Protein AF-A3UK86-F1 (afdb_monomer_lite)

Sequence (63 aa):
MVHIRPWFPDGEAFILEPRPVEILHTERDRVYLRGAVQTDEMILAGGVHRVAPSQQVRPARGD

Secondary structure (DSSP, 8-state):
-EEEEE--SSSS-EEEEE--EEEEEEETTEEEEEES--TT--B--S-GGG--TT-EE-PPPP-

pLDDT: mean 80.17, std 12.9, range [50.31, 95.88]

Structure (mmCIF, N/CA/C/O backbone):
data_AF-A3UK86-F1
#
_entry.id   AF-A3UK86-F1
#
loop_
_atom_site.group_PDB
_atom_site.id
_atom_site.type_symbol
_atom_site.label_atom_id
_atom_site.label_alt_id
_atom_site.label_comp_id
_atom_site.label_asym_id
_atom_site.label_entity_id
_atom_site.label_seq_id
_atom_site.pdbx_PDB_ins_code
_atom_site.Cartn_x
_atom_site.Cartn_y
_atom_site.Cartn_z
_atom_site.occupancy
_atom_site.B_iso_or_equiv
_atom_site.auth_seq_id
_atom_site.auth_comp_id
_atom_site.auth_asym_id
_atom_site.auth_atom_id
_atom_site.pdbx_PDB_model_num
ATOM 1 N N . MET A 1 1 ? 0.622 3.086 2.811 1.00 57.47 1 MET A N 1
ATOM 2 C CA . MET A 1 1 ? 0.171 2.050 1.857 1.00 57.47 1 MET A CA 1
ATOM 3 C C . MET A 1 1 ? 0.928 2.256 0.554 1.00 57.47 1 MET A C 1
ATOM 5 O O . MET A 1 1 ? 1.303 3.394 0.287 1.00 57.47 1 MET A O 1
ATOM 9 N N . VAL A 1 2 ? 1.239 1.201 -0.199 1.00 58.16 2 VAL A N 1
ATOM 10 C CA . VAL A 1 2 ? 2.053 1.327 -1.419 1.00 58.16 2 VAL A CA 1
ATOM 11 C C . VAL A 1 2 ? 1.175 1.041 -2.633 1.00 58.16 2 VAL A C 1
ATOM 13 O O . VAL A 1 2 ? 0.551 -0.019 -2.696 1.00 58.16 2 VAL A O 1
ATOM 16 N N . HIS A 1 3 ? 1.091 2.016 -3.534 1.00 64.75 3 HIS A N 1
ATOM 17 C CA . HIS A 1 3 ? 0.381 1.937 -4.806 1.00 64.75 3 HIS A CA 1
ATOM 18 C C . HIS A 1 3 ? 1.328 1.445 -5.908 1.00 64.75 3 HIS A C 1
ATOM 20 O O . HIS A 1 3 ? 2.540 1.483 -5.742 1.00 64.75 3 HIS A O 1
ATOM 26 N N . ILE A 1 4 ? 0.788 0.964 -7.019 1.00 59.19 4 ILE A N 1
ATOM 27 C CA . ILE A 1 4 ? 1.487 0.244 -8.078 1.00 59.19 4 ILE A CA 1
ATOM 28 C C . ILE A 1 4 ? 1.107 0.934 -9.404 1.00 59.19 4 ILE A C 1
ATOM 30 O O . ILE A 1 4 ? -0.033 0.830 -9.847 1.00 59.19 4 ILE A O 1
ATOM 34 N N . ARG A 1 5 ? 2.029 1.676 -10.040 1.00 62.84 5 ARG A N 1
ATOM 35 C CA . ARG A 1 5 ? 1.793 2.305 -11.361 1.00 62.84 5 ARG A CA 1
ATOM 36 C C . ARG A 1 5 ? 2.319 1.442 -12.510 1.00 62.84 5 ARG A C 1
ATOM 38 O O . ARG A 1 5 ? 3.423 0.926 -12.378 1.00 62.84 5 ARG A O 1
ATOM 45 N N . PRO A 1 6 ? 1.617 1.320 -13.649 1.00 58.56 6 PRO A N 1
ATOM 46 C CA . PRO A 1 6 ? 2.094 0.517 -14.778 1.00 58.56 6 PRO A CA 1
ATOM 47 C C . PRO A 1 6 ? 3.418 1.033 -15.367 1.00 58.56 6 PRO A C 1
ATOM 49 O O . PRO A 1 6 ? 3.571 2.237 -15.580 1.00 58.56 6 PRO A O 1
ATOM 52 N N . TRP A 1 7 ? 4.345 0.122 -15.683 1.00 54.75 7 TRP A N 1
ATOM 53 C CA . TRP A 1 7 ?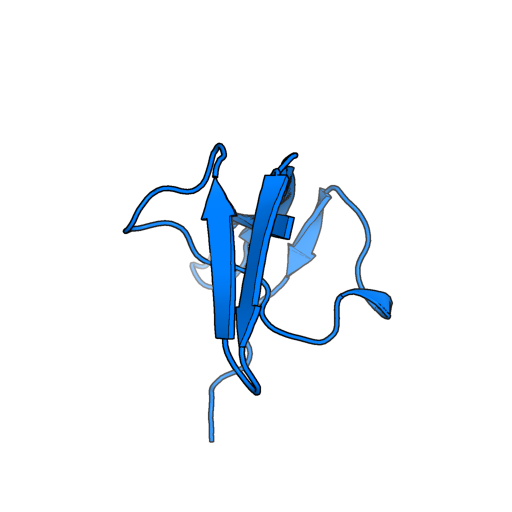 5.527 0.385 -16.514 1.00 54.75 7 TRP A CA 1
ATOM 54 C C . TRP A 1 7 ? 5.481 -0.521 -17.751 1.00 54.75 7 TRP A C 1
ATOM 56 O O . TRP A 1 7 ? 5.488 -1.744 -17.616 1.00 54.75 7 TRP A O 1
ATOM 66 N N . PHE A 1 8 ? 5.437 0.051 -18.956 1.00 55.06 8 PHE A N 1
ATOM 67 C CA . PHE A 1 8 ? 5.345 -0.719 -20.206 1.00 55.06 8 PHE A CA 1
ATOM 68 C C . PHE A 1 8 ? 6.701 -0.750 -20.921 1.00 55.06 8 PHE A C 1
ATOM 70 O O . PHE A 1 8 ? 7.263 0.308 -21.208 1.00 55.06 8 PHE A O 1
ATOM 77 N N . PRO A 1 9 ? 7.237 -1.962 -21.174 1.00 50.31 9 PRO A N 1
ATOM 78 C CA . PRO A 1 9 ? 7.063 -2.531 -22.520 1.00 50.31 9 PRO A CA 1
ATOM 79 C C . PRO A 1 9 ? 6.298 -3.871 -22.585 1.00 50.31 9 PRO A C 1
ATOM 81 O O . PRO A 1 9 ? 5.679 -4.127 -23.608 1.00 50.31 9 PRO A O 1
ATOM 84 N N . ASP A 1 10 ? 6.252 -4.676 -21.509 1.00 58.16 10 ASP A N 1
ATOM 85 C CA . ASP A 1 10 ? 5.827 -6.097 -21.594 1.00 58.16 10 ASP A CA 1
ATOM 86 C C . ASP A 1 10 ? 4.670 -6.507 -20.646 1.00 58.16 10 ASP A C 1
ATOM 88 O O . ASP A 1 10 ? 4.411 -7.688 -20.433 1.00 58.16 10 ASP A O 1
ATOM 92 N N . GLY A 1 11 ? 3.946 -5.546 -20.061 1.00 57.12 11 GLY A N 1
ATOM 93 C CA . GLY A 1 11 ? 2.585 -5.767 -19.535 1.00 57.12 11 GLY A CA 1
ATOM 94 C C . GLY A 1 11 ? 2.394 -6.376 -18.134 1.00 57.12 11 GLY A C 1
ATOM 95 O O . GLY A 1 11 ? 1.258 -6.422 -17.679 1.00 57.12 11 GLY A O 1
ATOM 96 N N . GLU A 1 12 ? 3.437 -6.775 -17.401 1.00 70.94 12 GLU A N 1
ATOM 97 C CA . GLU A 1 12 ? 3.262 -7.379 -16.056 1.00 70.94 12 GLU A CA 1
ATOM 98 C C . GLU A 1 12 ? 4.133 -6.748 -14.961 1.00 70.94 12 GLU A C 1
ATOM 100 O O . GLU A 1 12 ? 4.398 -7.365 -13.929 1.00 70.94 12 GLU A O 1
ATOM 105 N N . ALA A 1 13 ? 4.627 -5.530 -15.174 1.00 77.88 13 ALA A N 1
ATOM 106 C CA . ALA A 1 13 ? 5.477 -4.857 -14.205 1.00 77.88 13 ALA A CA 1
ATOM 107 C C . ALA A 1 13 ? 4.954 -3.471 -13.840 1.00 77.88 13 ALA A C 1
ATOM 109 O O . ALA A 1 13 ? 4.427 -2.728 -14.667 1.00 77.88 13 ALA A O 1
ATOM 110 N N . PHE A 1 14 ? 5.146 -3.123 -12.577 1.00 85.44 14 PHE A N 1
ATOM 111 C CA . PHE A 1 14 ? 4.627 -1.904 -11.994 1.00 85.44 14 PHE A CA 1
ATOM 112 C C . PHE A 1 14 ? 5.655 -1.258 -11.070 1.00 85.44 14 PHE A C 1
ATOM 114 O O . PHE A 1 14 ? 6.514 -1.950 -10.534 1.00 85.44 14 PHE A O 1
ATOM 121 N N . ILE A 1 15 ? 5.551 0.047 -10.845 1.00 89.19 15 ILE A N 1
ATOM 122 C CA . ILE A 1 15 ? 6.409 0.813 -9.940 1.00 89.19 15 ILE A CA 1
ATOM 123 C C . ILE A 1 15 ? 5.660 1.122 -8.649 1.00 89.19 15 ILE A C 1
ATOM 125 O O . ILE A 1 15 ? 4.553 1.662 -8.681 1.00 89.19 15 ILE A O 1
ATOM 129 N N . LEU A 1 16 ? 6.288 0.813 -7.516 1.00 90.00 16 LEU A N 1
ATOM 130 C CA . LEU A 1 16 ? 5.743 1.115 -6.200 1.00 90.00 16 LEU A CA 1
ATOM 131 C C . LEU A 1 16 ? 5.813 2.612 -5.864 1.00 90.00 16 LEU A C 1
ATOM 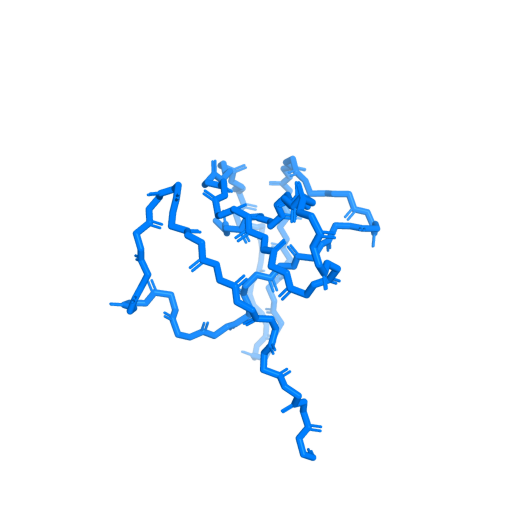133 O O . LEU A 1 16 ? 6.888 3.202 -5.794 1.00 90.00 16 LEU A O 1
ATOM 137 N N . GLU A 1 17 ? 4.667 3.210 -5.566 1.00 88.06 17 GLU A N 1
ATOM 138 C CA . GLU A 1 17 ? 4.503 4.597 -5.140 1.00 88.06 17 GLU A CA 1
ATOM 139 C C . GLU A 1 17 ? 3.946 4.636 -3.704 1.00 88.06 17 GLU A C 1
ATOM 141 O O . GLU A 1 17 ? 2.785 4.282 -3.474 1.00 88.06 17 GLU A O 1
ATOM 146 N N . PRO A 1 18 ? 4.738 5.049 -2.699 1.00 87.94 18 PRO A N 1
ATOM 147 C CA . PRO A 1 18 ? 4.232 5.238 -1.346 1.00 87.94 18 PRO A CA 1
ATOM 148 C C . PRO A 1 18 ? 3.205 6.368 -1.309 1.00 87.94 18 PRO A C 1
ATOM 150 O O . PRO A 1 18 ? 3.481 7.478 -1.762 1.00 87.94 18 PRO A O 1
ATOM 153 N N . ARG A 1 19 ? 2.037 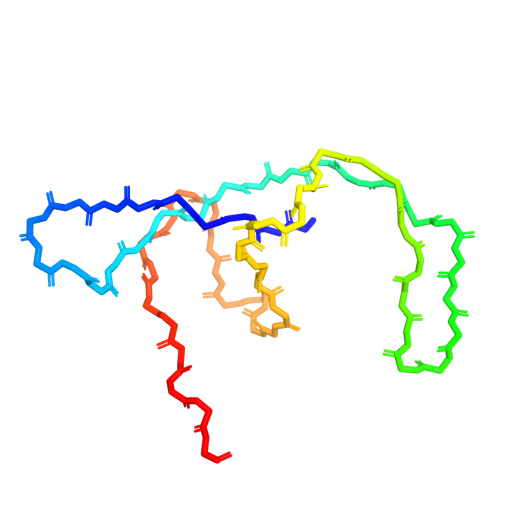6.106 -0.716 1.00 87.25 19 ARG A N 1
ATOM 154 C CA . ARG A 1 19 ? 1.003 7.127 -0.515 1.00 87.25 19 ARG A CA 1
ATOM 155 C C . ARG A 1 19 ? 0.587 7.214 0.954 1.00 87.25 19 ARG A C 1
ATOM 157 O O . ARG A 1 19 ? 0.382 6.169 1.596 1.00 87.25 19 ARG A O 1
ATOM 164 N N . PRO A 1 20 ? 0.478 8.438 1.503 1.00 85.19 20 PRO A N 1
ATOM 165 C CA . PRO A 1 20 ? -0.013 8.637 2.855 1.00 85.19 20 PRO A CA 1
ATOM 166 C C . PRO A 1 20 ? -1.504 8.293 2.920 1.00 85.19 20 PRO A C 1
ATOM 168 O O . PRO A 1 20 ? -2.288 8.657 2.042 1.00 85.19 20 PRO A O 1
ATOM 171 N N . VAL A 1 21 ? -1.879 7.582 3.977 1.00 88.56 21 VAL A N 1
ATOM 172 C CA . VAL A 1 21 ? -3.263 7.250 4.322 1.00 88.56 21 VAL A CA 1
ATOM 173 C C . VAL A 1 21 ? -3.418 7.372 5.832 1.00 88.56 21 VAL A C 1
ATOM 1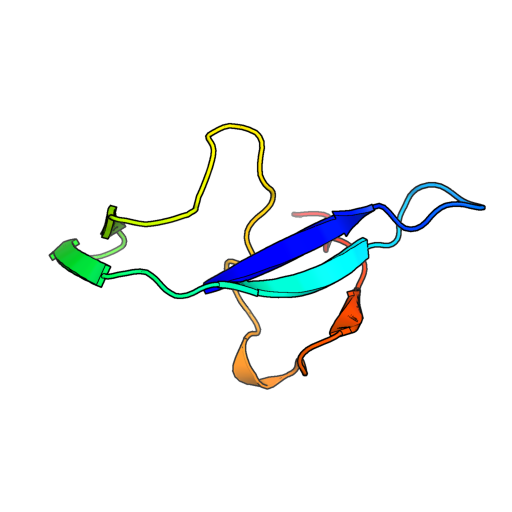75 O O . VAL A 1 21 ? -2.461 7.149 6.575 1.00 88.56 21 VAL A O 1
ATOM 178 N N . GLU A 1 22 ? -4.618 7.702 6.276 1.00 90.88 22 GLU A N 1
ATOM 179 C CA . GLU A 1 22 ? -5.010 7.722 7.679 1.00 90.88 22 GLU A CA 1
ATOM 180 C C . GLU A 1 22 ? -5.818 6.460 7.987 1.00 90.88 22 GLU A C 1
ATOM 182 O O . GLU A 1 22 ? -6.765 6.140 7.267 1.00 90.88 22 GLU A O 1
ATOM 187 N N . ILE A 1 23 ? -5.451 5.735 9.045 1.00 91.25 23 ILE A N 1
ATOM 188 C CA . ILE A 1 23 ? -6.243 4.602 9.532 1.00 91.25 23 ILE A CA 1
ATOM 189 C C . ILE A 1 23 ? -7.357 5.158 10.415 1.00 91.25 23 ILE A C 1
ATOM 191 O O . ILE A 1 23 ? -7.086 5.785 11.435 1.00 91.25 23 ILE A O 1
ATOM 195 N N . LEU A 1 24 ? -8.604 4.905 10.027 1.00 94.19 24 LEU A N 1
ATOM 196 C CA . LEU A 1 24 ? -9.787 5.319 10.777 1.00 94.19 24 LEU A CA 1
ATOM 197 C C . LEU A 1 24 ? -10.180 4.275 11.823 1.00 94.19 24 LEU A C 1
ATOM 199 O O . LEU A 1 24 ? -10.575 4.620 12.934 1.00 94.19 24 LEU A O 1
ATOM 203 N N . HIS A 1 25 ? -10.109 2.994 11.455 1.00 93.38 25 HIS A N 1
ATOM 204 C CA . HIS A 1 25 ? -10.482 1.887 12.327 1.00 93.38 25 HIS A CA 1
ATOM 205 C C . HIS A 1 25 ? -9.857 0.575 11.851 1.00 93.38 25 HIS A C 1
ATOM 207 O O . HIS A 1 25 ? -9.683 0.364 10.652 1.00 93.38 25 HIS A O 1
ATOM 213 N N . THR A 1 26 ? -9.590 -0.329 12.787 1.00 94.44 26 THR A N 1
ATOM 214 C CA . THR A 1 26 ? -9.109 -1.680 12.495 1.00 94.44 26 THR A CA 1
ATOM 215 C C . THR A 1 26 ? -10.015 -2.679 13.194 1.00 94.44 26 THR A C 1
ATOM 217 O O . THR A 1 26 ? -10.194 -2.605 14.408 1.00 94.44 26 THR A O 1
ATOM 220 N N . GLU A 1 27 ? -10.550 -3.628 12.434 1.00 95.88 27 GLU A N 1
ATOM 221 C CA . GLU A 1 27 ? -11.413 -4.692 12.934 1.00 95.88 27 GLU A CA 1
ATOM 222 C C . GLU A 1 27 ? -10.928 -6.036 12.395 1.00 95.88 27 GLU A C 1
ATOM 224 O O . GLU A 1 27 ? -11.069 -6.312 11.209 1.00 95.88 27 GLU A O 1
ATOM 229 N N . ARG A 1 28 ? -10.380 -6.886 13.274 1.00 92.38 28 ARG A N 1
ATOM 230 C CA . ARG A 1 28 ? -9.858 -8.224 12.936 1.00 92.38 28 ARG A CA 1
ATOM 231 C C . ARG A 1 28 ? -8.928 -8.211 11.709 1.00 92.38 28 ARG A C 1
ATOM 233 O O . ARG A 1 28 ? -7.758 -7.868 11.840 1.00 92.38 28 ARG A O 1
ATOM 240 N N . ASP A 1 29 ? -9.451 -8.607 10.553 1.00 89.31 29 ASP A N 1
ATOM 241 C CA . ASP A 1 29 ? -8.789 -8.760 9.258 1.00 89.31 29 ASP A CA 1
ATOM 242 C C . ASP A 1 29 ? -8.996 -7.555 8.321 1.00 89.31 29 ASP A C 1
ATOM 244 O O . ASP A 1 29 ? -8.572 -7.582 7.166 1.00 89.31 29 ASP A O 1
ATOM 248 N N . ARG A 1 30 ? -9.646 -6.487 8.800 1.00 90.62 30 ARG A N 1
ATOM 249 C CA . ARG A 1 30 ? -10.024 -5.311 8.009 1.00 90.62 30 ARG A CA 1
ATOM 250 C C . ARG A 1 30 ? -9.452 -4.028 8.590 1.00 90.62 30 ARG A C 1
ATOM 252 O O . ARG A 1 30 ? -9.453 -3.806 9.799 1.00 90.62 30 ARG A O 1
ATOM 259 N N . VAL A 1 31 ? -9.020 -3.146 7.693 1.00 88.75 31 VAL A N 1
ATOM 260 C CA . VAL A 1 31 ? -8.579 -1.786 8.011 1.00 88.75 31 VAL A CA 1
ATOM 261 C C . VAL A 1 31 ? -9.424 -0.812 7.203 1.00 88.75 31 VAL A C 1
ATOM 263 O O . VAL A 1 31 ? -9.437 -0.857 5.974 1.00 88.75 31 VAL A O 1
ATOM 266 N N . TYR A 1 32 ? -10.116 0.080 7.900 1.00 89.44 32 TYR A N 1
ATOM 267 C CA . TYR A 1 32 ? -10.821 1.208 7.312 1.00 89.44 32 TYR A CA 1
ATOM 268 C C . TYR A 1 32 ? -9.881 2.403 7.311 1.00 89.44 32 TYR A C 1
ATOM 270 O O . TYR A 1 32 ? -9.339 2.784 8.350 1.00 89.44 32 TYR A O 1
ATOM 278 N N . LEU A 1 33 ? -9.679 2.997 6.142 1.00 88.62 33 LEU A N 1
ATOM 279 C CA . LEU A 1 33 ? -8.730 4.083 5.947 1.00 88.62 33 LEU A CA 1
ATOM 280 C C . LEU A 1 33 ? -9.336 5.212 5.120 1.00 88.62 33 LEU A C 1
ATOM 282 O O . LEU A 1 33 ? -10.330 5.030 4.415 1.00 88.62 33 LEU A O 1
ATOM 286 N N . ARG A 1 34 ? -8.714 6.383 5.205 1.00 88.81 34 ARG A N 1
ATOM 287 C CA . ARG A 1 34 ? -8.995 7.552 4.370 1.00 88.81 34 ARG A CA 1
ATOM 288 C C . ARG A 1 34 ? -7.701 8.010 3.714 1.00 88.81 34 ARG A C 1
ATOM 290 O O . ARG A 1 34 ? -6.661 8.050 4.364 1.00 88.81 34 ARG A O 1
ATOM 297 N N . GLY A 1 35 ? -7.746 8.379 2.440 1.00 81.56 35 GLY A N 1
ATOM 298 C CA . GLY A 1 35 ? -6.572 8.913 1.755 1.00 81.56 35 GLY A CA 1
ATOM 299 C C . GLY A 1 35 ? -6.615 8.723 0.248 1.00 81.56 35 GLY A C 1
ATOM 300 O O . GLY A 1 35 ? -7.665 8.447 -0.325 1.00 81.56 35 GLY A O 1
ATOM 301 N N . ALA A 1 36 ? -5.452 8.888 -0.381 1.00 73.31 36 ALA A N 1
ATOM 302 C CA . ALA A 1 36 ? -5.277 8.860 -1.831 1.00 73.31 36 ALA A CA 1
ATOM 303 C C . ALA A 1 36 ? -5.249 7.423 -2.379 1.00 73.31 36 ALA A C 1
ATOM 305 O O . ALA A 1 36 ? -4.216 6.956 -2.856 1.00 73.31 36 ALA A O 1
ATOM 306 N N . VAL A 1 37 ? -6.375 6.724 -2.258 1.00 77.06 37 VAL A N 1
ATOM 307 C CA . VAL A 1 37 ? -6.578 5.360 -2.754 1.00 77.06 37 VAL A CA 1
ATOM 308 C C . VAL A 1 37 ? -7.863 5.367 -3.558 1.00 77.06 37 VAL A C 1
ATOM 310 O O . VAL A 1 37 ? -8.912 5.724 -3.021 1.00 77.06 37 VAL A O 1
ATOM 313 N N . GLN A 1 38 ? -7.782 5.022 -4.836 1.00 76.50 38 GLN A N 1
ATOM 314 C CA . GLN A 1 38 ? -8.961 4.946 -5.703 1.00 76.50 38 GLN A CA 1
ATOM 315 C C . GLN A 1 38 ? -9.397 3.488 -5.877 1.00 76.50 38 GLN A C 1
ATOM 317 O O . GLN A 1 38 ? -8.602 2.571 -5.695 1.00 76.50 38 GLN A O 1
ATOM 322 N N . THR A 1 39 ? -10.670 3.266 -6.207 1.00 71.00 39 THR A N 1
ATOM 323 C CA . THR A 1 39 ? -11.267 1.921 -6.307 1.00 71.00 39 THR A CA 1
ATOM 324 C C . THR A 1 39 ? -10.561 1.017 -7.323 1.00 71.00 39 THR A C 1
ATOM 326 O O . THR A 1 39 ? -10.519 -0.192 -7.120 1.00 71.00 39 THR A O 1
ATOM 329 N N . ASP A 1 40 ? -9.945 1.601 -8.352 1.00 79.31 40 ASP A N 1
ATOM 330 C CA . ASP A 1 40 ? -9.274 0.871 -9.435 1.00 79.31 40 ASP A CA 1
ATOM 331 C C . ASP A 1 40 ? -7.745 0.775 -9.249 1.00 79.31 40 ASP A C 1
ATOM 333 O O . ASP A 1 40 ? -7.019 0.353 -10.150 1.00 79.31 40 ASP A O 1
ATOM 337 N N . GLU A 1 41 ? -7.231 1.179 -8.084 1.00 78.69 41 GLU A N 1
ATOM 338 C CA . GLU A 1 41 ? -5.804 1.132 -7.771 1.00 78.69 41 GLU A CA 1
ATOM 339 C C . GLU A 1 41 ? -5.398 -0.225 -7.175 1.00 78.69 41 GLU A C 1
ATOM 341 O O . GLU A 1 41 ? -6.049 -0.770 -6.281 1.00 78.69 41 GLU A O 1
ATOM 346 N N . MET A 1 42 ? -4.261 -0.763 -7.629 1.00 84.19 42 MET A N 1
ATOM 347 C CA . MET A 1 42 ? -3.695 -1.982 -7.055 1.00 84.19 42 MET A CA 1
ATOM 348 C C . MET A 1 42 ? -2.866 -1.655 -5.815 1.00 84.19 42 MET A C 1
ATOM 350 O O . MET A 1 42 ? -1.972 -0.805 -5.833 1.00 84.19 42 MET A O 1
ATOM 354 N N . ILE A 1 43 ? -3.148 -2.372 -4.733 1.00 86.50 43 ILE A N 1
ATOM 355 C CA . ILE A 1 43 ? -2.533 -2.149 -3.430 1.00 86.50 43 ILE A CA 1
ATOM 356 C C . ILE A 1 43 ? -1.629 -3.325 -3.088 1.00 86.50 43 ILE A C 1
ATOM 358 O O . ILE A 1 43 ? -2.016 -4.487 -3.217 1.00 86.50 43 ILE A O 1
ATOM 362 N N . LEU A 1 44 ? -0.442 -3.028 -2.565 1.00 87.25 44 LEU A N 1
ATOM 363 C CA . LEU A 1 44 ? 0.395 -4.050 -1.951 1.00 87.25 44 LEU A CA 1
ATOM 364 C C . LEU A 1 44 ? -0.213 -4.513 -0.612 1.00 87.25 44 LEU A C 1
ATOM 366 O O . LEU A 1 44 ? -0.081 -3.830 0.403 1.00 87.25 44 LEU A O 1
ATOM 370 N N . ALA A 1 45 ? -0.859 -5.680 -0.611 1.00 85.81 45 ALA A N 1
ATOM 371 C CA . ALA A 1 45 ? -1.516 -6.247 0.573 1.00 85.81 45 ALA A CA 1
ATOM 372 C C . ALA A 1 45 ? -0.566 -7.012 1.519 1.00 85.81 45 ALA A C 1
ATOM 374 O O . ALA A 1 45 ? -0.892 -7.238 2.681 1.00 85.81 45 ALA A O 1
ATOM 375 N N . GLY A 1 46 ? 0.619 -7.408 1.045 1.00 84.12 46 GLY A N 1
ATOM 376 C CA . GLY A 1 46 ? 1.568 -8.219 1.806 1.00 84.12 46 GLY A CA 1
ATOM 377 C C . GLY A 1 46 ? 3.013 -7.979 1.383 1.00 84.12 46 GLY A C 1
ATOM 378 O O . GLY A 1 46 ? 3.282 -7.344 0.370 1.00 84.12 46 GLY A O 1
ATOM 379 N N . GLY A 1 47 ? 3.968 -8.459 2.183 1.00 84.88 47 GLY A N 1
ATOM 380 C CA . GLY A 1 47 ? 5.393 -8.344 1.847 1.00 84.88 47 GLY A CA 1
ATOM 381 C C . GLY A 1 47 ? 5.954 -6.917 1.882 1.00 84.88 47 GLY A C 1
ATOM 382 O O . GLY A 1 47 ? 7.036 -6.688 1.352 1.00 84.88 47 GLY A O 1
ATOM 383 N N . VAL A 1 48 ? 5.272 -5.966 2.536 1.00 86.12 48 VAL A N 1
ATOM 384 C CA . VAL A 1 48 ? 5.691 -4.549 2.603 1.00 86.12 48 VAL A CA 1
ATOM 385 C C . VAL A 1 48 ? 7.113 -4.350 3.151 1.00 86.12 48 VAL A C 1
ATOM 387 O O . VAL A 1 48 ? 7.793 -3.406 2.779 1.00 86.12 48 VAL A O 1
ATOM 390 N N . HIS A 1 49 ? 7.601 -5.272 3.984 1.00 86.75 49 HIS A N 1
ATOM 391 C CA . HIS A 1 49 ? 8.960 -5.251 4.535 1.00 86.75 49 HIS A CA 1
ATOM 392 C C . HIS A 1 49 ? 10.052 -5.681 3.536 1.00 86.75 49 HIS A C 1
ATOM 394 O O . HIS A 1 49 ? 11.230 -5.648 3.879 1.00 86.75 49 HIS A O 1
ATOM 400 N N . ARG A 1 50 ? 9.684 -6.141 2.333 1.00 87.19 50 ARG A N 1
ATOM 401 C CA . ARG A 1 50 ? 10.609 -6.651 1.299 1.00 87.19 50 ARG A CA 1
ATOM 402 C C . ARG A 1 50 ? 10.743 -5.720 0.101 1.00 87.19 50 ARG A C 1
ATOM 404 O O . ARG A 1 50 ? 11.411 -6.077 -0.866 1.00 87.19 50 ARG A O 1
ATOM 411 N N . VAL A 1 51 ? 10.070 -4.576 0.140 1.00 89.62 51 VAL A N 1
ATOM 412 C CA . VAL A 1 51 ? 10.005 -3.646 -0.981 1.00 89.62 51 VAL A CA 1
ATOM 413 C C . VAL A 1 51 ? 10.491 -2.261 -0.583 1.00 89.62 51 VAL A C 1
ATOM 415 O O . VAL A 1 51 ? 10.363 -1.849 0.570 1.00 89.62 51 VAL A O 1
ATOM 418 N N . ALA A 1 52 ? 11.014 -1.532 -1.561 1.00 91.12 52 ALA A N 1
ATOM 419 C CA . ALA A 1 52 ? 11.407 -0.139 -1.440 1.00 91.12 52 ALA A CA 1
ATOM 420 C C . ALA A 1 52 ? 10.514 0.770 -2.310 1.00 91.12 52 ALA A C 1
ATOM 422 O O . ALA A 1 52 ? 9.930 0.313 -3.299 1.00 91.12 52 ALA A O 1
ATOM 423 N N . PRO A 1 53 ? 10.408 2.070 -1.981 1.00 89.69 53 PRO A N 1
ATOM 424 C CA . PRO A 1 53 ? 9.834 3.065 -2.883 1.00 89.69 53 PRO A CA 1
ATOM 425 C C . PRO A 1 53 ? 10.467 3.010 -4.279 1.00 89.69 53 PRO A C 1
ATOM 427 O O . PRO A 1 53 ? 11.664 2.759 -4.410 1.00 89.69 53 PRO A O 1
ATOM 430 N N . SER A 1 54 ? 9.665 3.261 -5.314 1.00 90.81 54 SER A N 1
ATOM 431 C CA . SER A 1 54 ? 10.065 3.240 -6.729 1.00 90.81 54 SER A CA 1
ATOM 432 C C . SER A 1 54 ? 10.554 1.884 -7.252 1.00 90.81 54 SER A C 1
ATOM 434 O O . SER A 1 54 ? 10.996 1.791 -8.396 1.00 90.81 54 SER A O 1
ATOM 436 N N . GLN A 1 55 ? 10.468 0.821 -6.451 1.00 90.69 55 GLN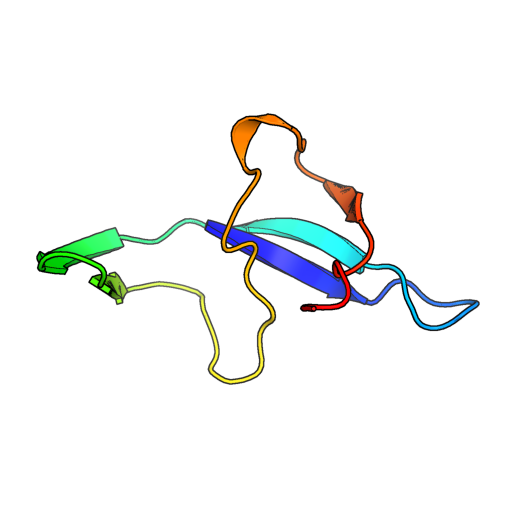 A N 1
ATOM 437 C CA . GLN A 1 55 ? 10.852 -0.515 -6.880 1.00 90.69 55 GLN A CA 1
ATOM 438 C C . GLN A 1 55 ? 9.874 -1.053 -7.924 1.00 90.69 55 GLN A C 1
ATOM 440 O O . GLN A 1 55 ? 8.654 -0.933 -7.779 1.00 90.69 55 GLN A O 1
ATOM 445 N N . GLN A 1 56 ? 10.427 -1.697 -8.951 1.00 90.88 56 GLN A N 1
ATOM 446 C CA . GLN A 1 56 ? 9.649 -2.450 -9.918 1.00 90.88 56 GLN A CA 1
ATOM 447 C C . GLN A 1 56 ? 9.204 -3.783 -9.313 1.00 90.88 56 GLN A C 1
ATOM 449 O O . GLN A 1 56 ? 10.013 -4.548 -8.784 1.00 90.88 56 GLN A O 1
ATOM 454 N N . VAL A 1 57 ? 7.912 -4.063 -9.396 1.00 88.38 57 VAL A N 1
ATOM 455 C CA . VAL A 1 57 ? 7.279 -5.267 -8.864 1.00 88.38 57 VAL A CA 1
ATOM 456 C C . VAL A 1 57 ? 6.397 -5.917 -9.916 1.00 88.38 57 VAL A C 1
ATOM 458 O O . VAL A 1 57 ? 5.978 -5.279 -10.882 1.00 88.38 57 VAL A O 1
ATOM 461 N N . ARG A 1 58 ? 6.097 -7.195 -9.701 1.00 88.50 58 ARG A N 1
ATOM 462 C CA . ARG A 1 58 ? 5.064 -7.925 -10.431 1.00 88.50 58 ARG A CA 1
ATOM 463 C C . ARG A 1 58 ? 4.028 -8.427 -9.428 1.00 88.50 58 ARG A C 1
ATOM 465 O O . ARG A 1 58 ? 4.427 -8.793 -8.318 1.00 88.50 58 ARG A O 1
ATOM 472 N N . PRO A 1 59 ? 2.732 -8.450 -9.773 1.00 84.44 59 PRO A N 1
ATOM 473 C CA . PRO A 1 59 ? 1.733 -9.093 -8.940 1.00 84.44 59 PRO A CA 1
ATOM 474 C C . PRO A 1 59 ? 2.114 -10.559 -8.754 1.00 84.44 59 PRO A C 1
ATOM 476 O O . PRO A 1 59 ? 2.466 -11.243 -9.716 1.00 84.44 59 PRO A O 1
ATOM 479 N N . ALA A 1 60 ? 2.048 -11.049 -7.520 1.00 79.56 60 ALA A N 1
ATOM 480 C CA . ALA A 1 60 ? 2.043 -12.487 -7.313 1.00 79.56 60 ALA A CA 1
ATOM 481 C C . ALA A 1 60 ? 0.743 -13.024 -7.927 1.00 79.56 60 ALA A C 1
ATOM 483 O O . ALA A 1 60 ? -0.328 -12.472 -7.662 1.00 79.56 60 ALA A O 1
ATOM 484 N N . ARG A 1 61 ? 0.813 -14.073 -8.755 1.00 69.69 61 ARG A N 1
ATOM 485 C CA . ARG A 1 61 ? -0.396 -14.851 -9.050 1.00 69.69 61 ARG A CA 1
ATOM 486 C C . ARG A 1 61 ? -0.876 -15.417 -7.715 1.00 69.69 61 ARG A C 1
ATOM 488 O O . ARG A 1 61 ? -0.081 -16.010 -6.995 1.00 69.69 61 ARG A O 1
ATOM 495 N N . GLY A 1 62 ? -2.123 -15.131 -7.355 1.00 61.06 62 GLY A N 1
ATOM 496 C CA . GLY A 1 62 ? -2.762 -15.817 -6.240 1.00 61.06 62 GLY A CA 1
ATOM 497 C C . GLY A 1 62 ? -2.996 -17.264 -6.651 1.00 61.06 62 GLY A C 1
ATOM 498 O O . GLY A 1 62 ? -3.557 -17.487 -7.725 1.00 61.06 62 GLY A O 1
ATOM 499 N N . ASP A 1 63 ? -2.518 -18.200 -5.836 1.00 51.09 63 ASP A N 1
ATOM 500 C CA . ASP A 1 63 ? -2.892 -19.614 -5.909 1.00 51.09 63 ASP A CA 1
ATOM 501 C C . 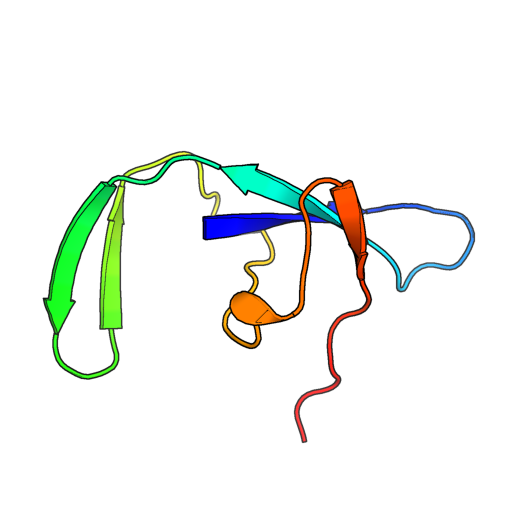ASP A 1 63 ? -4.302 -19.822 -5.331 1.00 51.09 63 ASP A C 1
ATOM 503 O O . ASP A 1 63 ? -4.654 -19.105 -4.359 1.00 51.09 63 ASP A O 1
#

Foldseek 3Di:
DWWWDDDDDPPFKTFTADWDWAFPDDDDLDTDIDGDDDPPIDDDPDPPVVDDHRDMDGDDPDD

Radius of gyration: 12.76 Å; chains: 1; bounding box: 23×28×36 Å